Protein AF-A0A3L7SXL4-F1 (afdb_monomer_lite)

Sequence (131 aa):
KQKVVMQIVDEASLEEIKTRQLALINSRLAKDGLEGYIDAVDGKKISFTVYATYWSQANQLKPGQLVQIFSPSEKGKAPQSIVLKVVSQKNRGTYGSGFNEVTLETTKDSDSIILSKFENIQGTRLIISAK

pLDDT: mean 76.95, std 11.97, range [42.84, 93.12]

Radius of gyration: 18.86 Å; chains: 1; bounding box: 50×29×61 Å

Structure (mmCIF, N/CA/C/O backbone):
data_AF-A0A3L7SXL4-F1
#
_entry.id   AF-A0A3L7SXL4-F1
#
loop_
_atom_site.group_PDB
_atom_site.id
_atom_site.type_symbol
_atom_site.label_atom_id
_atom_site.label_alt_id
_atom_site.label_comp_id
_atom_site.label_asym_id
_atom_site.label_entity_id
_atom_site.label_seq_id
_atom_site.pdbx_PDB_ins_code
_atom_site.Cartn_x
_atom_site.Cartn_y
_atom_site.Cartn_z
_atom_site.occupancy
_atom_site.B_iso_or_equiv
_atom_site.auth_seq_id
_atom_site.auth_comp_id
_atom_site.auth_asym_id
_atom_site.auth_atom_id
_atom_site.pdbx_PDB_model_num
ATOM 1 N N . LYS A 1 1 ? 36.285 12.220 -42.518 1.00 48.00 1 LYS A N 1
ATOM 2 C CA . LYS A 1 1 ? 35.485 10.992 -42.270 1.00 48.00 1 LYS A CA 1
ATOM 3 C C . LYS A 1 1 ? 35.095 10.965 -40.794 1.00 48.00 1 LYS A C 1
ATOM 5 O O . LYS A 1 1 ? 35.985 10.814 -39.969 1.00 48.00 1 LYS A O 1
ATOM 10 N N . GLN A 1 2 ? 33.821 11.179 -40.454 1.00 48.84 2 GLN A N 1
ATOM 11 C CA . GLN A 1 2 ? 33.330 11.051 -39.074 1.00 48.84 2 GLN A CA 1
ATOM 12 C C . GLN A 1 2 ? 33.142 9.567 -38.735 1.00 48.84 2 GLN A C 1
ATOM 14 O O . GLN A 1 2 ? 32.486 8.844 -39.481 1.00 48.84 2 GLN A O 1
ATOM 19 N N . LYS A 1 3 ? 33.743 9.108 -37.631 1.00 50.44 3 LYS A N 1
ATOM 20 C CA . LYS A 1 3 ? 33.449 7.796 -37.042 1.00 50.44 3 LYS A CA 1
ATOM 21 C C . LYS A 1 3 ? 32.139 7.920 -36.270 1.00 50.44 3 LYS A C 1
ATOM 23 O O . LYS A 1 3 ? 32.106 8.564 -35.228 1.00 50.44 3 LYS A O 1
ATOM 28 N N . VAL A 1 4 ? 31.078 7.311 -36.787 1.00 49.91 4 VAL A N 1
ATOM 29 C CA . VAL A 1 4 ? 29.837 7.109 -36.037 1.00 49.91 4 VAL A CA 1
ATOM 30 C C . VAL A 1 4 ? 30.057 5.895 -35.140 1.00 49.91 4 VAL A C 1
ATOM 32 O O . VAL A 1 4 ? 30.258 4.788 -35.633 1.00 49.91 4 VAL A O 1
ATOM 35 N N . VAL A 1 5 ? 30.087 6.111 -33.827 1.00 57.81 5 VAL A N 1
ATOM 36 C CA . VAL A 1 5 ? 30.105 5.029 -32.838 1.00 57.81 5 VAL A CA 1
ATOM 37 C C . VAL A 1 5 ? 28.651 4.669 -32.561 1.00 57.81 5 VAL A C 1
ATOM 39 O O . VAL A 1 5 ? 27.924 5.450 -31.956 1.00 57.81 5 VAL A O 1
ATOM 42 N N . MET A 1 6 ? 28.209 3.516 -33.059 1.00 54.91 6 MET A N 1
ATOM 43 C CA . MET A 1 6 ? 26.879 2.987 -32.770 1.00 54.91 6 MET A CA 1
ATOM 44 C C . MET A 1 6 ? 26.970 2.185 -31.473 1.00 54.91 6 MET A C 1
ATOM 46 O O . MET A 1 6 ? 27.650 1.162 -31.421 1.00 54.91 6 MET A O 1
ATOM 50 N N . GLN A 1 7 ? 26.339 2.677 -30.409 1.00 55.69 7 GLN A N 1
ATOM 51 C CA . GLN A 1 7 ? 26.299 1.984 -29.127 1.00 55.69 7 GLN A CA 1
ATOM 52 C C . GLN A 1 7 ? 25.224 0.892 -29.212 1.00 55.69 7 GLN A C 1
ATOM 54 O O .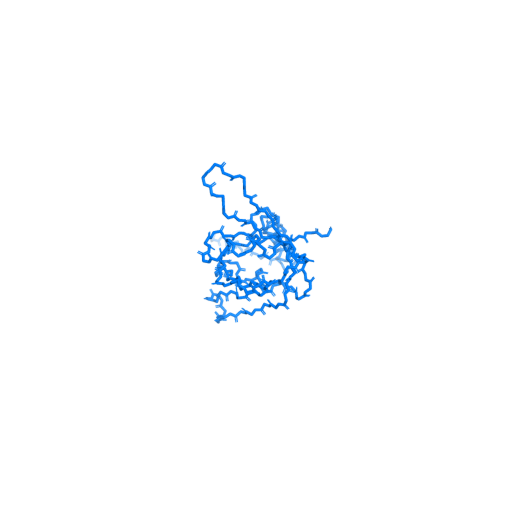 GLN A 1 7 ? 24.053 1.128 -28.931 1.00 55.69 7 GLN A O 1
ATOM 59 N N . ILE A 1 8 ? 25.615 -0.289 -29.692 1.00 56.88 8 ILE A N 1
ATOM 60 C CA . ILE A 1 8 ? 24.754 -1.473 -29.708 1.00 56.88 8 ILE A CA 1
ATOM 61 C C . ILE A 1 8 ? 24.750 -2.016 -28.280 1.00 56.88 8 ILE A C 1
ATOM 63 O O . ILE A 1 8 ? 25.715 -2.639 -27.847 1.00 56.88 8 ILE A O 1
ATOM 67 N N . VAL A 1 9 ? 23.698 -1.717 -27.523 1.00 58.28 9 VAL A N 1
ATOM 68 C CA . VAL A 1 9 ? 23.425 -2.424 -26.270 1.00 58.28 9 VAL A CA 1
ATOM 69 C C . VAL A 1 9 ? 22.845 -3.770 -26.689 1.00 58.28 9 VAL A C 1
ATOM 71 O O . VAL A 1 9 ? 21.743 -3.808 -27.234 1.00 58.28 9 VAL A O 1
ATOM 74 N N . ASP A 1 10 ? 23.608 -4.853 -26.540 1.00 69.81 10 ASP A N 1
ATOM 75 C CA . ASP A 1 10 ? 23.074 -6.191 -26.787 1.00 69.81 10 ASP A CA 1
ATOM 76 C C . ASP A 1 10 ? 21.915 -6.495 -25.814 1.00 69.81 10 ASP A C 1
ATOM 78 O O . ASP A 1 10 ? 21.791 -5.894 -24.741 1.00 69.81 10 ASP A O 1
ATOM 82 N N . GLU A 1 11 ? 21.010 -7.393 -26.205 1.00 69.00 11 GLU A N 1
ATOM 83 C CA . GLU A 1 11 ? 19.819 -7.714 -25.404 1.00 69.00 11 GLU A CA 1
ATOM 84 C C . GLU A 1 11 ? 20.182 -8.217 -23.996 1.00 69.00 11 GLU A C 1
ATOM 86 O O . GLU A 1 11 ? 19.473 -7.925 -23.032 1.00 69.00 11 GLU A O 1
ATOM 91 N N . ALA A 1 12 ? 21.322 -8.901 -23.855 1.00 69.69 12 ALA A N 1
ATOM 92 C CA . ALA A 1 12 ? 21.823 -9.385 -22.572 1.00 69.69 12 ALA A CA 1
ATOM 93 C C . ALA A 1 12 ? 22.184 -8.229 -21.620 1.00 69.69 12 ALA A C 1
ATOM 95 O O . ALA A 1 12 ? 21.800 -8.239 -20.449 1.00 69.69 12 ALA A O 1
ATOM 96 N N . SER A 1 13 ? 22.845 -7.192 -22.135 1.00 72.44 13 SER A N 1
ATOM 97 C CA . SER A 1 13 ? 23.192 -5.975 -21.401 1.00 72.44 13 SER A CA 1
ATOM 98 C C . SER A 1 13 ? 21.941 -5.196 -21.003 1.00 72.44 13 SER A C 1
ATOM 100 O O . SER A 1 13 ? 21.882 -4.626 -19.912 1.00 72.44 13 SER A O 1
ATOM 102 N N . LEU A 1 14 ? 20.910 -5.185 -21.854 1.00 77.00 14 LEU A N 1
ATOM 103 C CA . LEU A 1 14 ? 19.636 -4.546 -21.532 1.00 77.00 14 LEU A CA 1
ATOM 104 C C . LEU A 1 14 ? 18.933 -5.247 -20.359 1.00 77.00 14 LEU A C 1
ATOM 106 O O . LEU A 1 14 ? 18.462 -4.570 -19.442 1.00 77.00 14 LEU A O 1
ATOM 110 N N . GLU A 1 15 ? 18.874 -6.578 -20.359 1.00 77.69 15 GLU A N 1
ATOM 111 C CA . GLU A 1 15 ? 18.284 -7.350 -19.258 1.00 77.69 15 GLU A CA 1
ATOM 112 C C . GLU A 1 15 ? 19.072 -7.195 -17.951 1.00 77.69 15 GLU A C 1
ATOM 114 O O . GLU A 1 15 ? 18.483 -7.027 -16.875 1.00 77.69 15 GLU A O 1
ATOM 119 N N . GLU A 1 16 ? 20.403 -7.146 -18.025 1.00 78.31 16 GLU A N 1
ATOM 120 C CA . GLU A 1 16 ? 21.241 -6.888 -16.855 1.00 78.31 16 GLU A CA 1
ATOM 121 C C . GLU A 1 16 ? 20.992 -5.484 -16.272 1.00 78.31 16 GLU A C 1
ATOM 123 O O . GLU A 1 16 ? 20.815 -5.326 -15.058 1.00 78.31 16 GLU A O 1
ATOM 128 N N . ILE A 1 17 ? 20.910 -4.458 -17.126 1.00 79.62 17 ILE A N 1
ATOM 129 C CA . ILE A 1 17 ? 20.615 -3.080 -16.709 1.00 79.62 17 ILE A CA 1
ATOM 130 C C . ILE A 1 17 ? 19.222 -2.994 -16.077 1.00 79.62 17 ILE A C 1
ATOM 132 O O . ILE A 1 17 ? 19.081 -2.399 -15.004 1.00 79.62 17 ILE A O 1
ATOM 136 N N . LYS A 1 18 ? 18.203 -3.611 -16.692 1.00 79.44 18 LYS A N 1
ATOM 137 C CA . LYS A 1 18 ? 16.843 -3.674 -16.129 1.00 79.44 18 LYS A CA 1
ATOM 138 C C . LYS A 1 18 ? 16.850 -4.318 -14.749 1.00 79.44 18 LYS A C 1
ATOM 140 O O . LYS A 1 18 ? 16.268 -3.763 -13.821 1.00 79.44 18 LYS A O 1
ATOM 145 N N . THR A 1 19 ? 17.545 -5.442 -14.595 1.00 81.81 19 THR A N 1
ATOM 146 C CA . THR A 1 19 ? 17.623 -6.179 -13.327 1.00 81.81 19 THR A CA 1
ATOM 147 C C . THR A 1 19 ? 18.273 -5.337 -12.230 1.00 81.81 19 THR A C 1
ATOM 149 O O . THR A 1 19 ? 17.727 -5.218 -11.132 1.00 81.81 19 THR A O 1
ATOM 152 N N . ARG A 1 20 ? 19.403 -4.679 -12.526 1.00 78.62 20 ARG A N 1
ATOM 153 C CA . ARG A 1 20 ? 20.090 -3.794 -11.569 1.00 78.62 20 ARG A CA 1
ATOM 154 C C . ARG A 1 20 ? 19.230 -2.591 -11.176 1.00 78.62 20 ARG A C 1
ATOM 156 O O . ARG A 1 20 ? 19.164 -2.246 -9.997 1.00 78.62 20 ARG A O 1
ATOM 163 N N . GLN A 1 21 ? 18.548 -1.971 -12.139 1.00 81.94 21 GLN A N 1
ATOM 164 C CA . GLN A 1 21 ? 17.640 -0.852 -11.872 1.00 81.94 21 GLN A CA 1
ATOM 165 C C . GLN A 1 21 ? 16.435 -1.290 -11.034 1.00 81.94 21 GLN A C 1
ATOM 167 O O . GLN A 1 21 ? 16.107 -0.633 -10.048 1.00 81.94 21 GLN A O 1
ATOM 172 N N . LEU A 1 22 ? 15.825 -2.435 -11.351 1.00 79.12 22 LEU A N 1
ATOM 173 C CA . LEU A 1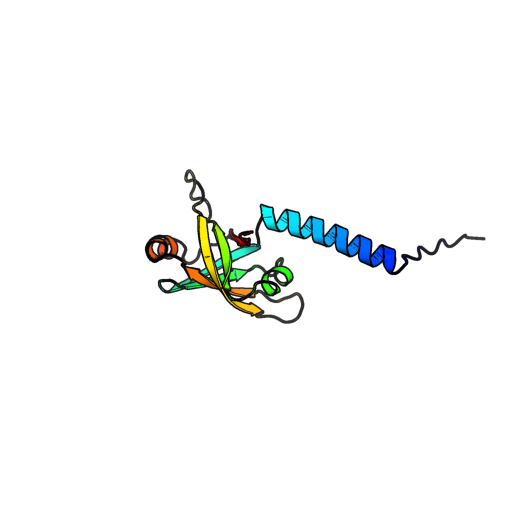 22 ? 14.736 -3.010 -10.558 1.00 79.12 22 LEU A CA 1
ATOM 174 C C . LEU A 1 22 ? 15.173 -3.299 -9.119 1.00 79.12 22 LEU A C 1
ATOM 176 O O . LEU A 1 22 ? 14.444 -2.967 -8.189 1.00 79.12 22 LEU A O 1
ATOM 180 N N . ALA A 1 23 ? 16.372 -3.847 -8.914 1.00 77.38 23 ALA A N 1
ATOM 181 C CA . ALA A 1 23 ? 16.907 -4.093 -7.577 1.00 77.38 23 ALA A CA 1
ATOM 182 C C . ALA A 1 23 ? 17.088 -2.792 -6.770 1.00 77.38 23 ALA A C 1
ATOM 184 O O . ALA A 1 23 ? 16.715 -2.734 -5.597 1.00 77.38 23 ALA A O 1
ATOM 185 N N . LEU A 1 24 ? 17.599 -1.728 -7.400 1.00 77.94 24 LEU A N 1
ATOM 186 C CA . LEU A 1 24 ? 17.731 -0.408 -6.770 1.00 77.94 24 LEU A CA 1
ATOM 187 C C . LEU A 1 24 ? 16.371 0.195 -6.403 1.00 77.94 24 LEU A C 1
ATOM 189 O O . LEU A 1 24 ? 16.208 0.723 -5.302 1.00 77.94 24 LEU A O 1
ATOM 193 N N . ILE A 1 25 ? 15.395 0.098 -7.305 1.00 74.44 25 ILE A N 1
ATOM 194 C CA . ILE A 1 25 ? 14.026 0.569 -7.077 1.00 74.44 25 ILE A CA 1
ATOM 195 C C . ILE A 1 25 ? 13.393 -0.204 -5.917 1.00 74.44 25 ILE A C 1
ATOM 197 O O . ILE A 1 25 ? 12.887 0.412 -4.985 1.00 74.44 25 ILE A O 1
ATOM 201 N N . ASN A 1 26 ? 13.495 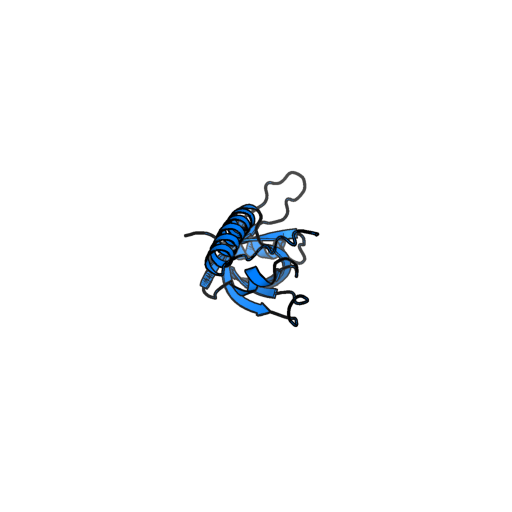-1.534 -5.910 1.00 71.75 26 ASN A N 1
ATOM 202 C CA . ASN A 1 26 ? 12.955 -2.379 -4.844 1.00 71.75 26 ASN A CA 1
ATOM 203 C C . ASN A 1 26 ? 13.598 -2.083 -3.483 1.00 71.75 26 ASN A C 1
ATOM 205 O O . ASN A 1 26 ? 12.898 -2.035 -2.476 1.00 71.75 26 ASN A O 1
ATOM 209 N N . SER A 1 27 ? 14.908 -1.827 -3.451 1.00 73.25 27 SER A N 1
ATOM 210 C CA . SER A 1 27 ? 15.619 -1.445 -2.225 1.00 73.25 27 SER A CA 1
ATOM 211 C C . SER A 1 27 ? 15.121 -0.108 -1.662 1.00 73.25 27 SER A C 1
ATOM 213 O O . SER A 1 27 ? 14.869 0.010 -0.462 1.00 73.25 27 SER A O 1
ATOM 215 N N . ARG A 1 28 ? 14.889 0.890 -2.527 1.00 72.75 28 ARG A N 1
ATOM 216 C CA . ARG A 1 28 ? 14.290 2.172 -2.117 1.00 72.75 28 ARG A CA 1
ATOM 217 C C . ARG A 1 28 ? 12.861 1.996 -1.622 1.00 72.75 28 ARG A C 1
ATOM 219 O O . ARG A 1 28 ? 12.522 2.512 -0.569 1.00 72.75 28 ARG A O 1
ATOM 226 N N . LEU A 1 29 ? 12.047 1.212 -2.320 1.00 71.50 29 LEU A N 1
ATOM 227 C CA . LEU A 1 29 ? 10.659 0.948 -1.934 1.00 71.50 29 LEU A CA 1
ATOM 228 C C . LEU A 1 29 ? 10.538 0.207 -0.602 1.00 71.50 29 LEU A C 1
ATOM 230 O O . LEU A 1 29 ? 9.627 0.493 0.168 1.00 71.50 29 LEU A O 1
ATOM 234 N N . ALA A 1 30 ? 11.461 -0.709 -0.304 1.00 69.88 30 ALA A N 1
ATOM 235 C CA . ALA A 1 30 ? 11.510 -1.381 0.991 1.00 69.88 30 ALA A CA 1
ATOM 236 C C . ALA A 1 30 ? 11.782 -0.402 2.148 1.00 69.88 30 ALA A C 1
ATOM 238 O O . ALA A 1 30 ? 11.332 -0.636 3.267 1.00 69.88 30 ALA A O 1
ATOM 239 N N . LYS A 1 31 ? 12.502 0.695 1.880 1.00 71.06 31 LYS A N 1
ATOM 240 C CA . LYS A 1 31 ? 12.837 1.723 2.870 1.00 71.06 31 LYS A CA 1
ATOM 241 C C . LYS A 1 31 ? 11.778 2.825 2.965 1.00 71.06 31 LYS A C 1
ATOM 243 O O . LYS A 1 31 ? 11.399 3.215 4.065 1.00 71.06 31 LYS A O 1
ATOM 248 N N . ASP A 1 32 ? 11.339 3.334 1.821 1.00 73.31 32 ASP A N 1
ATOM 249 C CA . ASP A 1 32 ? 10.533 4.551 1.724 1.00 73.31 32 ASP A CA 1
ATOM 250 C C . ASP A 1 32 ? 9.025 4.247 1.640 1.00 73.31 32 ASP A C 1
ATOM 252 O O . ASP A 1 32 ? 8.209 5.060 2.074 1.00 73.31 32 ASP A O 1
ATOM 256 N N . GLY A 1 33 ? 8.647 3.053 1.172 1.00 82.50 33 GLY A N 1
ATOM 257 C CA . GLY A 1 33 ? 7.256 2.639 0.993 1.00 82.50 33 GLY A CA 1
ATOM 258 C C . GLY A 1 33 ? 6.561 3.274 -0.211 1.00 82.50 33 GLY A C 1
ATOM 259 O O . GLY A 1 33 ? 7.104 4.128 -0.908 1.00 82.50 33 GLY A O 1
ATOM 260 N N . LEU A 1 34 ? 5.331 2.829 -0.468 1.00 86.94 34 LEU A N 1
ATOM 261 C CA . LEU A 1 34 ? 4.418 3.446 -1.426 1.00 86.94 34 LEU A CA 1
ATOM 262 C C . LEU A 1 34 ? 3.664 4.564 -0.711 1.00 86.94 34 LEU A C 1
ATOM 264 O O . LEU A 1 34 ? 2.928 4.300 0.242 1.00 86.94 34 LEU A O 1
ATOM 268 N N . GLU A 1 35 ? 3.849 5.806 -1.145 1.00 87.06 35 GLU A N 1
ATOM 269 C CA . GLU A 1 35 ? 3.124 6.934 -0.560 1.00 87.06 35 GLU A CA 1
ATOM 270 C C . GLU A 1 35 ? 1.712 7.049 -1.136 1.00 87.06 35 GLU A C 1
ATOM 272 O O . GLU A 1 35 ? 1.454 6.781 -2.316 1.00 87.06 35 GLU A O 1
ATOM 277 N N . GLY A 1 36 ? 0.795 7.471 -0.275 1.00 87.38 36 GLY A N 1
ATOM 278 C CA . GLY A 1 36 ? -0.603 7.650 -0.608 1.00 87.38 36 GLY A CA 1
ATOM 279 C C . GLY A 1 36 ? -1.381 8.273 0.541 1.00 87.38 36 GLY A C 1
ATOM 280 O O . GLY A 1 36 ? -0.823 8.939 1.423 1.00 87.38 36 GLY A O 1
ATOM 281 N N . TYR A 1 37 ? -2.685 8.051 0.526 1.00 86.12 37 TYR A N 1
ATOM 282 C CA . TYR A 1 37 ? -3.597 8.557 1.539 1.00 86.12 37 TYR A CA 1
ATOM 283 C C . TYR A 1 37 ? -4.714 7.554 1.824 1.00 86.12 37 TYR A C 1
ATOM 285 O O . TYR A 1 37 ? -5.011 6.672 1.019 1.00 86.12 37 TYR A O 1
ATOM 293 N N . ILE A 1 38 ? -5.293 7.668 3.016 1.00 86.69 38 ILE A N 1
ATOM 294 C CA . ILE A 1 38 ? -6.410 6.831 3.452 1.00 86.69 38 ILE A CA 1
ATOM 295 C C . ILE A 1 38 ? -7.709 7.558 3.107 1.00 86.69 38 ILE A C 1
ATOM 297 O O . ILE A 1 38 ? -7.991 8.610 3.680 1.00 86.69 38 ILE A O 1
ATOM 301 N N . ASP A 1 39 ? -8.481 6.996 2.176 1.00 83.62 39 ASP A N 1
ATOM 302 C CA . ASP A 1 39 ? -9.767 7.546 1.733 1.00 83.62 39 ASP A CA 1
ATOM 303 C C . ASP A 1 39 ? -10.864 7.329 2.775 1.00 83.62 39 ASP A C 1
ATOM 305 O O . ASP A 1 39 ? -11.644 8.228 3.066 1.00 83.62 39 ASP A O 1
ATOM 309 N N . ALA A 1 40 ? -10.946 6.112 3.313 1.00 84.50 40 ALA A N 1
ATOM 310 C CA . ALA A 1 40 ? -12.019 5.712 4.213 1.00 84.50 40 ALA A CA 1
ATOM 311 C C . ALA A 1 40 ? -11.578 4.566 5.120 1.00 84.50 40 ALA A C 1
ATOM 313 O O . ALA A 1 40 ? -10.805 3.692 4.709 1.00 84.50 40 ALA A O 1
ATOM 314 N N . VAL A 1 41 ? -12.129 4.546 6.332 1.00 85.38 41 VAL A N 1
ATOM 315 C CA . VAL A 1 41 ? -11.959 3.466 7.307 1.00 85.38 41 VAL A CA 1
ATOM 316 C C . VAL A 1 41 ? -13.339 2.915 7.658 1.00 85.38 41 VAL A C 1
ATOM 318 O O . VAL A 1 41 ? -14.166 3.617 8.226 1.00 85.38 41 VAL A O 1
ATOM 321 N N . ASP A 1 42 ? -13.580 1.649 7.329 1.00 85.25 42 ASP A N 1
ATOM 322 C CA . ASP A 1 42 ? -14.820 0.926 7.622 1.00 85.25 42 ASP A CA 1
ATOM 323 C C . ASP A 1 42 ? -14.525 -0.235 8.579 1.00 85.25 42 ASP A C 1
ATOM 325 O O . ASP A 1 42 ? -14.241 -1.370 8.178 1.00 85.25 42 ASP A O 1
ATOM 329 N N . GLY A 1 43 ? -14.504 0.078 9.876 1.00 85.06 43 GLY A N 1
ATOM 330 C CA . GLY A 1 43 ? -14.217 -0.876 10.946 1.00 85.06 43 GLY A CA 1
ATOM 331 C C . GLY A 1 43 ? -12.839 -1.528 10.804 1.00 85.06 43 GLY A C 1
ATOM 332 O O . GLY A 1 43 ? -11.827 -0.967 11.217 1.00 85.06 43 GLY A O 1
ATOM 333 N N . LYS A 1 44 ? -12.805 -2.745 10.246 1.00 87.25 44 LYS A N 1
ATOM 334 C CA . LYS A 1 44 ? -11.564 -3.501 10.001 1.00 87.25 44 LYS A CA 1
ATOM 335 C C . LYS A 1 44 ? -10.957 -3.227 8.629 1.00 87.25 44 LYS A C 1
ATOM 337 O O . LYS A 1 44 ? -9.839 -3.669 8.386 1.00 87.25 44 LYS A O 1
ATOM 342 N N . LYS A 1 45 ? -11.671 -2.551 7.728 1.00 89.25 45 LYS A N 1
ATOM 343 C CA . LYS A 1 45 ? -11.232 -2.311 6.353 1.00 89.25 45 LYS A CA 1
ATOM 344 C C . LYS A 1 45 ? -10.803 -0.871 6.144 1.00 89.25 45 LYS A C 1
ATOM 346 O O . LYS A 1 45 ? -11.363 0.048 6.728 1.00 89.25 45 LYS A O 1
ATOM 351 N N . ILE A 1 46 ? -9.828 -0.684 5.268 1.00 88.88 46 ILE A N 1
ATOM 352 C CA . ILE A 1 46 ? -9.342 0.627 4.849 1.00 88.88 46 ILE A CA 1
ATOM 353 C C . ILE A 1 46 ? -9.321 0.673 3.335 1.00 88.88 46 ILE A C 1
ATOM 355 O O . ILE A 1 46 ? -8.856 -0.271 2.693 1.00 88.88 46 ILE A O 1
ATOM 359 N N . SER A 1 47 ? -9.770 1.790 2.781 1.00 89.31 47 SER A N 1
ATOM 360 C CA . SER A 1 47 ? -9.501 2.152 1.394 1.00 89.31 47 SER A CA 1
ATOM 361 C C . SER A 1 47 ? -8.281 3.064 1.358 1.00 89.31 47 SER A C 1
ATOM 363 O O . SER A 1 47 ? -8.290 4.142 1.949 1.00 89.31 47 SER A O 1
ATOM 365 N N . PHE A 1 48 ? -7.211 2.590 0.728 1.00 89.38 48 PHE A N 1
ATOM 366 C CA . PHE A 1 48 ? -5.955 3.310 0.583 1.00 89.38 48 PHE A CA 1
ATOM 367 C C . PHE A 1 48 ? -5.714 3.639 -0.885 1.00 89.38 48 PHE A C 1
ATOM 369 O O . PHE A 1 48 ? -5.594 2.727 -1.705 1.00 89.38 48 PHE A O 1
ATOM 376 N N . THR A 1 49 ? -5.575 4.918 -1.210 1.00 89.25 49 THR A N 1
ATOM 377 C CA . THR A 1 49 ? -5.194 5.349 -2.552 1.00 89.25 49 THR A CA 1
ATOM 378 C C . THR A 1 49 ? -3.699 5.614 -2.614 1.00 89.25 49 THR A C 1
ATOM 380 O O . THR A 1 49 ? -3.165 6.506 -1.956 1.00 89.25 49 THR A O 1
ATOM 383 N N . VAL A 1 50 ? -3.015 4.833 -3.448 1.00 89.00 50 VAL A N 1
ATOM 384 C CA . VAL A 1 50 ? -1.594 5.002 -3.754 1.00 89.00 50 VAL A CA 1
ATOM 385 C C . VAL A 1 50 ? -1.429 6.102 -4.801 1.00 89.00 50 VAL A C 1
ATOM 387 O O . VAL A 1 50 ? -2.126 6.100 -5.821 1.00 89.00 50 VAL A O 1
ATOM 390 N N . TYR A 1 51 ? -0.470 7.009 -4.599 1.00 85.94 51 TYR A N 1
ATOM 391 C CA . TYR A 1 51 ? -0.175 8.049 -5.584 1.00 85.94 51 TYR A CA 1
ATOM 392 C C . TYR A 1 51 ? 0.260 7.469 -6.932 1.00 85.94 51 TYR A C 1
ATOM 394 O O . TYR A 1 51 ? 0.948 6.448 -7.003 1.00 85.94 51 TYR A O 1
ATOM 402 N N . ALA A 1 52 ? -0.082 8.179 -8.010 1.00 83.44 52 ALA A N 1
ATOM 403 C CA . ALA A 1 52 ? 0.200 7.756 -9.381 1.00 83.44 52 ALA A CA 1
ATOM 404 C C . ALA A 1 52 ? 1.690 7.461 -9.625 1.00 83.44 52 ALA A C 1
ATOM 406 O O . ALA A 1 52 ? 2.009 6.566 -10.395 1.00 83.44 52 ALA A O 1
ATOM 407 N N . THR A 1 53 ? 2.615 8.124 -8.922 1.00 82.31 53 THR A N 1
ATOM 408 C CA . THR A 1 53 ? 4.064 7.850 -8.993 1.00 82.31 53 THR A CA 1
ATOM 409 C C . THR A 1 53 ? 4.420 6.384 -8.704 1.00 82.31 53 THR A C 1
ATOM 411 O O . THR A 1 53 ? 5.405 5.875 -9.234 1.00 82.31 53 THR A O 1
ATOM 414 N N . TYR A 1 54 ? 3.602 5.691 -7.908 1.00 82.38 54 TYR A N 1
ATOM 415 C CA . TYR A 1 54 ? 3.832 4.324 -7.437 1.00 82.38 54 TYR A CA 1
ATOM 416 C C . TYR A 1 54 ? 2.847 3.300 -8.035 1.00 82.38 54 TYR A C 1
ATOM 418 O O . TYR A 1 54 ? 2.716 2.181 -7.531 1.00 82.38 54 TYR A O 1
ATOM 426 N N . TRP A 1 55 ? 2.138 3.662 -9.112 1.00 81.56 55 TRP A N 1
ATOM 427 C CA . TRP A 1 55 ? 1.080 2.842 -9.720 1.00 81.56 55 TRP A CA 1
ATOM 428 C C . TRP A 1 55 ? 1.548 1.427 -10.104 1.00 81.56 55 TRP A C 1
ATOM 430 O O . TRP A 1 55 ? 0.855 0.439 -9.867 1.00 81.56 55 TRP A O 1
ATOM 440 N N . SER A 1 56 ? 2.746 1.308 -10.683 1.00 80.50 56 SER A N 1
ATOM 441 C CA . SER A 1 56 ? 3.292 0.032 -11.159 1.00 80.50 56 SER A CA 1
ATOM 442 C C . SER A 1 56 ? 3.568 -0.924 -9.998 1.00 80.50 56 SER A C 1
ATOM 444 O O . SER A 1 56 ? 3.243 -2.107 -10.064 1.00 80.50 56 SER A O 1
ATOM 446 N N . GLN A 1 57 ? 4.101 -0.397 -8.899 1.00 84.19 57 GLN A N 1
ATOM 447 C CA . GLN A 1 57 ? 4.394 -1.140 -7.679 1.00 84.19 57 GLN A CA 1
ATOM 448 C C . GLN A 1 57 ? 3.107 -1.568 -6.974 1.00 84.19 57 GLN A C 1
ATOM 450 O O . GLN A 1 57 ? 2.981 -2.716 -6.555 1.00 84.19 57 GLN A O 1
ATOM 455 N N . ALA A 1 58 ? 2.123 -0.672 -6.895 1.00 85.94 58 ALA A N 1
ATOM 456 C CA . ALA A 1 58 ? 0.825 -0.987 -6.318 1.00 85.94 58 ALA A CA 1
ATOM 457 C C . ALA A 1 58 ? 0.091 -2.090 -7.102 1.00 85.94 58 ALA A C 1
ATOM 459 O O . ALA A 1 58 ? -0.616 -2.896 -6.502 1.00 85.94 58 ALA A O 1
ATOM 460 N N . ASN A 1 59 ? 0.299 -2.187 -8.421 1.00 84.81 59 ASN A N 1
ATOM 461 C CA . ASN A 1 59 ? -0.255 -3.272 -9.243 1.00 84.81 59 ASN A CA 1
ATOM 462 C C . ASN A 1 59 ? 0.357 -4.646 -8.944 1.00 84.81 59 ASN A C 1
ATOM 464 O O . ASN A 1 59 ? -0.235 -5.666 -9.293 1.00 84.81 59 ASN A O 1
ATOM 468 N N . GLN A 1 60 ? 1.527 -4.693 -8.304 1.00 85.19 60 GLN A N 1
ATOM 469 C CA . GLN A 1 60 ? 2.181 -5.945 -7.920 1.00 85.19 60 GLN A CA 1
ATOM 470 C C . GLN A 1 60 ? 1.676 -6.486 -6.576 1.00 85.19 60 GLN A C 1
ATOM 472 O O . GLN A 1 60 ? 2.000 -7.623 -6.226 1.00 85.19 60 GLN A O 1
ATOM 477 N N . LEU A 1 61 ? 0.881 -5.706 -5.831 1.00 87.00 61 LEU A N 1
ATOM 478 C CA . LEU A 1 61 ? 0.281 -6.144 -4.574 1.00 87.00 61 LEU A CA 1
ATOM 479 C C . LEU A 1 61 ? -0.713 -7.277 -4.826 1.00 87.00 61 LEU A C 1
ATOM 481 O O . LEU A 1 61 ? -1.603 -7.181 -5.674 1.00 87.00 61 LEU A O 1
ATOM 485 N N . LYS A 1 62 ? -0.572 -8.356 -4.056 1.00 87.88 62 LYS A N 1
ATOM 486 C CA . LYS A 1 62 ? -1.430 -9.536 -4.172 1.00 87.88 62 LYS A CA 1
ATOM 487 C C . LYS A 1 62 ? -2.421 -9.606 -3.011 1.00 87.88 62 LYS A C 1
ATOM 489 O O . LYS A 1 62 ? -2.031 -9.342 -1.873 1.00 87.88 62 LYS A O 1
ATOM 494 N N . PRO A 1 63 ? -3.674 -10.034 -3.252 1.00 91.06 63 PRO A N 1
ATOM 495 C CA . PRO A 1 63 ? -4.579 -10.413 -2.175 1.00 91.06 63 PRO A CA 1
ATOM 496 C C . PRO A 1 63 ? -3.914 -11.410 -1.218 1.00 91.06 63 PRO A C 1
ATOM 498 O O . PRO A 1 63 ? -3.260 -12.363 -1.641 1.00 91.06 63 PRO A O 1
ATOM 501 N N . GLY A 1 64 ? -4.063 -11.179 0.081 1.00 88.94 64 GLY A N 1
ATOM 502 C CA . GLY A 1 64 ? -3.449 -11.973 1.140 1.00 88.94 64 GLY A CA 1
ATOM 503 C C . GLY A 1 64 ? -2.066 -11.515 1.595 1.00 88.94 64 GLY A C 1
ATOM 504 O O . GLY A 1 64 ? -1.599 -11.982 2.633 1.00 88.94 64 GLY A O 1
ATOM 505 N N . GLN A 1 65 ? -1.424 -10.603 0.866 1.00 89.19 65 GLN A N 1
ATOM 506 C CA . GLN A 1 65 ? -0.114 -10.074 1.224 1.00 89.19 65 GLN A CA 1
ATOM 507 C C . GLN A 1 65 ? -0.200 -9.187 2.469 1.00 89.19 65 GLN A C 1
ATOM 509 O O . GLN A 1 65 ? -1.142 -8.409 2.616 1.00 89.19 65 GLN A O 1
ATOM 514 N N . LEU A 1 66 ? 0.783 -9.303 3.363 1.00 89.75 66 LEU A N 1
ATOM 515 C CA . LEU A 1 66 ? 0.889 -8.437 4.533 1.00 89.75 66 LEU A CA 1
ATOM 516 C C . LEU A 1 66 ? 1.646 -7.161 4.172 1.00 89.75 66 LEU A C 1
ATOM 518 O O . LEU A 1 66 ? 2.684 -7.195 3.507 1.00 89.75 66 LEU A O 1
ATOM 522 N N . VAL A 1 67 ? 1.107 -6.038 4.616 1.00 89.06 67 VAL A N 1
ATOM 523 C CA . VAL A 1 67 ? 1.656 -4.704 4.405 1.00 89.06 67 VAL A CA 1
ATOM 524 C C . VAL A 1 67 ? 1.604 -3.941 5.716 1.00 89.06 67 VAL A C 1
ATOM 526 O O . VAL A 1 67 ? 0.717 -4.155 6.537 1.00 89.06 67 VAL A O 1
ATOM 529 N N . GLN A 1 68 ? 2.545 -3.037 5.916 1.00 88.44 68 GLN A N 1
ATOM 530 C CA . GLN A 1 68 ? 2.601 -2.170 7.075 1.00 88.44 68 GLN A CA 1
ATOM 531 C C . GLN A 1 68 ? 2.264 -0.750 6.645 1.00 88.44 68 GLN A C 1
ATOM 533 O O . GLN A 1 68 ? 2.895 -0.209 5.735 1.00 88.44 68 GLN A O 1
ATOM 538 N 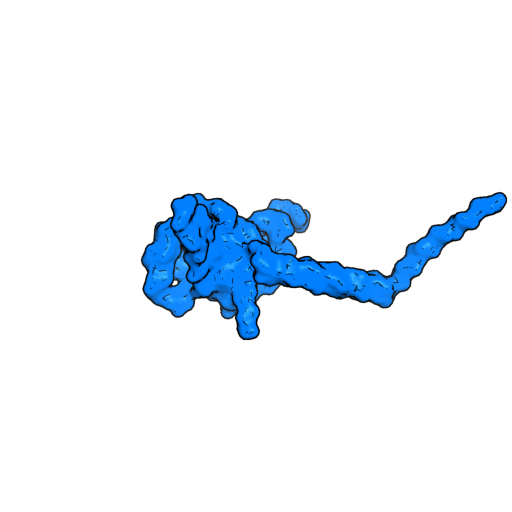N . ILE A 1 69 ? 1.270 -0.153 7.296 1.00 86.12 69 ILE A N 1
ATOM 539 C CA . ILE A 1 69 ? 0.963 1.266 7.134 1.00 86.12 69 ILE A CA 1
ATOM 540 C C . ILE A 1 69 ? 1.604 2.060 8.261 1.00 86.12 69 ILE A C 1
ATOM 542 O O . ILE A 1 69 ? 1.639 1.600 9.404 1.00 86.12 69 ILE A O 1
ATOM 546 N N . PHE A 1 70 ? 2.094 3.252 7.941 1.00 81.88 70 PHE A N 1
ATOM 547 C CA . PHE A 1 70 ? 2.643 4.189 8.916 1.00 81.88 70 PHE A CA 1
ATOM 548 C C . PHE A 1 70 ? 1.740 5.406 9.0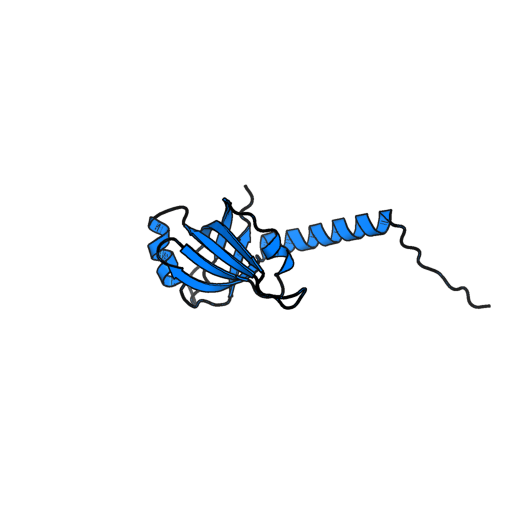31 1.00 81.88 70 PHE A C 1
ATOM 550 O O . PHE A 1 70 ? 1.465 6.063 8.028 1.00 81.88 70 PHE A O 1
ATOM 557 N N . SER A 1 71 ? 1.323 5.730 10.254 1.00 70.31 71 SER A N 1
ATOM 558 C CA . SER A 1 71 ? 0.669 6.999 10.539 1.00 70.31 71 SER A CA 1
ATOM 559 C C . SER A 1 71 ? 1.643 8.131 10.214 1.00 70.31 71 SER A C 1
ATOM 561 O O . SER A 1 71 ? 2.827 8.035 10.566 1.00 70.31 71 SER A O 1
ATOM 563 N N . PRO A 1 72 ? 1.192 9.236 9.607 1.00 65.31 72 PRO A N 1
ATOM 564 C CA . PRO A 1 72 ? 1.988 10.441 9.631 1.00 65.31 72 PRO A CA 1
ATOM 565 C C . PRO A 1 72 ? 2.199 10.839 11.084 1.00 65.31 72 PRO A C 1
ATOM 567 O O . PRO A 1 72 ? 1.320 10.716 11.941 1.00 65.31 72 PRO A O 1
ATOM 570 N N . SER A 1 73 ? 3.430 11.238 11.369 1.00 57.81 73 SER A N 1
ATOM 571 C CA . SER A 1 73 ? 3.833 11.684 12.691 1.00 57.81 73 SER A CA 1
ATOM 572 C C . SER A 1 73 ? 3.048 12.953 13.030 1.00 57.81 73 SER A C 1
ATOM 574 O O . SER A 1 73 ? 3.222 13.994 12.397 1.00 57.81 73 SER A O 1
ATOM 576 N N . GLU A 1 74 ? 2.173 12.879 14.035 1.00 60.72 74 GLU A N 1
ATOM 577 C CA . GLU A 1 74 ? 1.743 14.086 14.739 1.00 60.72 74 GLU A CA 1
ATOM 578 C C . GLU A 1 74 ? 2.993 14.742 15.345 1.00 60.72 74 GLU A C 1
ATOM 580 O O . GLU A 1 74 ? 3.864 14.041 15.871 1.00 60.72 74 GLU A O 1
ATOM 585 N N . LYS A 1 75 ? 3.101 16.079 15.290 1.00 56.59 75 LYS A N 1
ATOM 586 C CA . LYS A 1 75 ? 4.250 16.811 15.854 1.00 56.59 75 LYS A CA 1
ATOM 587 C C . LYS A 1 75 ? 4.549 16.327 17.279 1.00 56.59 75 LYS A C 1
ATOM 589 O O . LYS A 1 75 ? 3.740 16.513 18.183 1.00 56.59 75 LYS A O 1
ATOM 594 N N . GLY A 1 76 ? 5.730 15.737 17.468 1.00 56.66 76 GLY A N 1
ATOM 595 C CA . GLY A 1 76 ? 6.207 15.257 18.769 1.00 56.66 76 GLY A CA 1
ATOM 596 C C . GLY A 1 76 ? 5.793 13.829 19.146 1.00 56.66 76 GLY A C 1
ATOM 597 O O . GLY A 1 76 ? 6.144 13.386 20.237 1.00 56.66 76 GLY A O 1
ATOM 598 N N . LYS A 1 77 ? 5.097 13.086 18.274 1.00 62.28 77 LYS A N 1
ATOM 599 C CA . LYS A 1 77 ? 4.782 11.665 18.483 1.00 62.28 77 LYS A CA 1
ATOM 600 C C . LYS A 1 77 ? 5.487 10.786 17.458 1.00 62.28 77 LYS A C 1
ATOM 602 O O . LYS A 1 77 ? 5.536 11.103 16.267 1.00 62.28 77 LYS A O 1
ATOM 607 N N . ALA A 1 78 ? 6.014 9.660 17.936 1.00 64.69 78 ALA A N 1
ATOM 608 C CA . ALA A 1 78 ? 6.571 8.631 17.070 1.00 64.69 78 ALA A CA 1
ATOM 609 C C . ALA A 1 78 ? 5.480 8.108 16.114 1.00 64.69 78 ALA A C 1
ATOM 611 O O . ALA A 1 78 ? 4.347 7.898 16.561 1.00 64.69 78 ALA A O 1
ATOM 612 N N . PRO A 1 79 ? 5.793 7.910 14.820 1.00 69.88 79 PRO A N 1
ATOM 613 C CA . PRO A 1 79 ? 4.840 7.361 13.866 1.00 69.88 79 PRO A CA 1
ATOM 614 C C . PRO A 1 79 ? 4.390 5.973 14.324 1.00 69.88 79 PRO A C 1
ATOM 616 O O . PRO A 1 79 ? 5.211 5.118 14.665 1.00 69.88 79 PRO A O 1
ATOM 619 N N . GLN A 1 80 ? 3.078 5.756 14.356 1.00 77.06 80 GLN A N 1
ATOM 620 C CA . GLN A 1 80 ? 2.514 4.449 14.666 1.00 77.06 80 GLN A CA 1
ATOM 621 C C . GLN A 1 80 ? 2.498 3.601 13.406 1.00 77.06 80 GLN A C 1
ATOM 623 O O . GLN A 1 80 ? 2.300 4.115 12.308 1.00 77.06 80 GLN A O 1
ATOM 628 N N . SER A 1 81 ? 2.698 2.297 13.559 1.00 83.31 81 SER A N 1
ATOM 629 C CA . SER A 1 81 ? 2.659 1.376 12.429 1.00 83.31 81 SER A CA 1
ATOM 630 C C . SER A 1 81 ? 1.722 0.214 12.708 1.00 83.31 81 SER A C 1
ATOM 632 O O . SER A 1 81 ? 1.673 -0.281 13.835 1.00 83.31 81 SER A O 1
ATOM 634 N N . ILE A 1 82 ? 0.972 -0.199 11.689 1.00 85.75 82 ILE A N 1
ATOM 635 C CA . ILE A 1 82 ? -0.018 -1.277 11.785 1.00 85.75 82 ILE A CA 1
ATOM 636 C C . ILE A 1 82 ? 0.191 -2.231 10.621 1.00 85.75 82 ILE A C 1
ATOM 638 O O . ILE A 1 82 ? 0.346 -1.795 9.480 1.00 85.75 82 ILE A O 1
ATOM 642 N N . VAL A 1 83 ? 0.171 -3.531 10.913 1.00 88.56 83 VAL A N 1
ATOM 643 C CA . VAL A 1 83 ? 0.245 -4.582 9.896 1.00 88.56 83 VAL A CA 1
ATOM 644 C C . VAL A 1 83 ? -1.162 -4.972 9.458 1.00 88.56 83 VAL A C 1
ATOM 646 O O . VAL A 1 83 ? -1.982 -5.457 10.242 1.00 88.56 83 VAL A O 1
ATOM 649 N N . LEU A 1 84 ? -1.415 -4.784 8.174 1.00 90.06 84 LEU A N 1
ATOM 650 C CA . LEU A 1 84 ? -2.670 -5.047 7.499 1.00 90.06 84 LEU A CA 1
ATOM 651 C C . LEU A 1 84 ? -2.473 -6.093 6.408 1.00 90.06 84 LEU A C 1
ATOM 653 O O . LEU A 1 84 ? -1.365 -6.358 5.944 1.00 90.06 84 LEU A O 1
ATOM 657 N N . LYS A 1 85 ? -3.577 -6.681 5.978 1.00 92.75 85 LYS A N 1
ATOM 658 C CA . LYS A 1 85 ? -3.634 -7.634 4.881 1.00 92.75 85 LYS A CA 1
ATOM 659 C C . LYS A 1 85 ? -4.261 -6.968 3.666 1.00 92.75 85 LYS A C 1
ATOM 661 O O . LYS A 1 85 ? -5.307 -6.340 3.777 1.00 92.75 85 LYS A O 1
ATOM 666 N N . VAL A 1 86 ? -3.660 -7.143 2.495 1.00 92.44 86 VAL A N 1
ATOM 667 C CA . VAL A 1 86 ? -4.263 -6.727 1.226 1.00 92.44 86 VAL A CA 1
ATOM 668 C C . VAL A 1 86 ? -5.467 -7.620 0.939 1.00 92.44 86 VAL A C 1
ATOM 670 O O . VAL A 1 86 ? -5.334 -8.840 0.848 1.00 92.44 86 VAL A O 1
ATOM 673 N N . VAL A 1 87 ? -6.643 -7.023 0.784 1.00 93.12 87 VAL A N 1
ATOM 674 C CA . VAL A 1 87 ? -7.872 -7.718 0.375 1.00 93.12 87 VAL A CA 1
ATOM 675 C C . VAL A 1 87 ? -7.995 -7.693 -1.141 1.00 93.12 87 VAL A C 1
ATOM 677 O O . VAL A 1 87 ? -8.201 -8.724 -1.776 1.00 93.12 87 VAL A O 1
ATOM 680 N N . SER A 1 88 ? -7.818 -6.513 -1.725 1.00 91.81 88 SER A N 1
ATOM 681 C CA . SER A 1 88 ? -7.909 -6.292 -3.163 1.00 91.81 88 SER A CA 1
ATOM 682 C C . SER A 1 88 ? -7.102 -5.070 -3.566 1.00 91.81 88 SER A C 1
ATOM 684 O O . SER A 1 88 ? -6.866 -4.176 -2.756 1.00 91.81 88 SER A O 1
ATOM 686 N N . GLN A 1 89 ? -6.721 -5.016 -4.836 1.00 89.69 89 GLN A N 1
ATOM 687 C CA . GLN A 1 89 ? -6.197 -3.809 -5.459 1.00 89.69 89 GLN A CA 1
ATOM 688 C C . GLN A 1 89 ? -6.887 -3.602 -6.804 1.00 89.69 89 GLN A C 1
ATOM 690 O O . GLN A 1 89 ? -7.224 -4.575 -7.487 1.00 89.69 89 GLN A O 1
ATOM 695 N N . LYS A 1 90 ? -7.119 -2.342 -7.158 1.00 87.94 90 LYS A N 1
ATOM 696 C CA . LYS A 1 90 ? -7.694 -1.941 -8.433 1.00 87.94 90 LYS A CA 1
ATOM 697 C C . LYS A 1 90 ? -6.980 -0.700 -8.950 1.00 87.94 90 LYS A C 1
ATOM 699 O O . LYS A 1 90 ? -6.972 0.343 -8.303 1.00 87.94 90 LYS A O 1
ATOM 704 N N . ASN A 1 91 ? -6.460 -0.792 -10.167 1.00 82.62 91 ASN A N 1
ATOM 705 C CA . ASN A 1 91 ? -5.990 0.374 -10.902 1.00 82.62 91 ASN A CA 1
ATOM 706 C C . ASN A 1 91 ? -7.190 1.163 -11.448 1.00 82.62 91 ASN A C 1
ATOM 708 O O . ASN A 1 91 ? -8.056 0.597 -12.122 1.00 82.62 91 ASN A O 1
ATOM 712 N N . ARG A 1 92 ? -7.258 2.460 -11.134 1.00 75.19 92 ARG A N 1
ATOM 713 C CA . ARG A 1 92 ? -8.352 3.359 -11.530 1.00 75.19 92 ARG A CA 1
ATOM 714 C C . ARG A 1 92 ? -8.021 4.260 -12.720 1.00 75.19 92 ARG A C 1
ATOM 716 O O . ARG A 1 92 ? -8.817 5.143 -13.021 1.00 75.19 92 ARG A O 1
ATOM 723 N N . GLY A 1 93 ? -6.925 4.033 -13.446 1.00 66.56 93 GLY A N 1
ATOM 724 C CA . GLY A 1 93 ? -6.641 4.795 -14.666 1.00 66.56 93 GLY A CA 1
ATOM 725 C C . GLY A 1 93 ? -6.109 3.986 -15.839 1.00 66.56 93 GLY A C 1
ATOM 726 O O . GLY A 1 93 ? -5.844 2.788 -15.762 1.00 66.56 93 GLY A O 1
ATOM 727 N N . THR A 1 94 ? -5.958 4.685 -16.958 1.00 58.09 94 THR A N 1
ATOM 728 C CA . THR A 1 94 ? -5.295 4.212 -18.172 1.00 58.09 94 THR A CA 1
ATOM 729 C C . THR A 1 94 ? -3.791 4.471 -18.065 1.00 58.09 94 THR A C 1
ATOM 731 O O . THR A 1 94 ? -3.374 5.515 -17.558 1.00 58.09 94 THR A O 1
ATOM 734 N N . TYR A 1 95 ? -2.992 3.486 -18.497 1.00 53.16 95 TYR A N 1
ATOM 735 C CA . TYR A 1 95 ? -1.519 3.457 -18.526 1.00 53.16 95 TYR A CA 1
ATOM 736 C C . TYR A 1 95 ? -0.818 4.787 -18.177 1.00 53.16 95 TYR A C 1
ATOM 738 O O . TYR A 1 95 ? -0.804 5.719 -18.975 1.00 53.16 95 TYR A O 1
ATOM 746 N N . GLY A 1 96 ? -0.205 4.856 -16.989 1.00 51.50 96 GLY A N 1
ATOM 747 C CA . GLY A 1 96 ? 0.662 5.970 -16.575 1.00 51.50 96 GLY A CA 1
ATOM 748 C C . GLY A 1 96 ? -0.031 7.191 -15.957 1.00 51.50 96 GLY A C 1
ATOM 749 O O . GLY A 1 96 ? 0.668 8.079 -15.481 1.00 51.50 96 GLY A O 1
ATOM 750 N N . SER A 1 97 ? -1.369 7.229 -15.912 1.00 57.75 97 SER A N 1
ATOM 751 C CA . SER A 1 97 ? -2.144 8.321 -15.283 1.00 57.75 97 SER A CA 1
ATOM 752 C C . SER A 1 97 ? -3.056 7.873 -14.131 1.00 57.75 97 SER A C 1
ATOM 754 O O . SER A 1 97 ? -3.698 8.699 -13.487 1.00 57.75 97 SER A O 1
ATOM 756 N N . GLY A 1 98 ? -3.121 6.564 -13.868 1.00 65.81 98 GLY A N 1
ATOM 757 C CA . GLY A 1 98 ? -3.979 5.982 -12.838 1.00 65.81 98 GLY A CA 1
ATOM 758 C C . GLY A 1 98 ? -3.386 6.026 -11.436 1.00 65.81 98 GLY A C 1
ATOM 759 O O . GLY A 1 98 ? -2.185 5.842 -11.249 1.00 65.81 98 GLY A O 1
ATOM 760 N N . PHE A 1 99 ? -4.255 6.224 -10.449 1.00 73.81 99 PHE A N 1
ATOM 761 C CA . PHE A 1 99 ? -3.987 5.871 -9.059 1.00 73.81 99 PHE A CA 1
ATOM 762 C C . PHE A 1 99 ? -4.469 4.442 -8.791 1.00 73.81 99 PHE A C 1
ATOM 764 O O . PHE A 1 99 ? -5.352 3.926 -9.487 1.00 73.81 99 PHE A O 1
ATOM 771 N N . ASN A 1 100 ? -3.888 3.798 -7.782 1.00 85.88 100 ASN A N 1
ATOM 772 C CA . ASN A 1 100 ? -4.304 2.465 -7.365 1.00 85.88 100 ASN A CA 1
ATOM 773 C C . ASN A 1 100 ? -5.085 2.552 -6.060 1.00 85.88 100 ASN A C 1
ATOM 775 O O . ASN A 1 100 ? -4.550 3.002 -5.050 1.00 85.88 100 ASN A O 1
ATOM 779 N N . GLU A 1 101 ? -6.318 2.059 -6.084 1.00 88.50 101 GLU A N 1
ATOM 780 C CA . GLU A 1 101 ? -7.100 1.803 -4.879 1.00 88.50 101 GLU A CA 1
ATOM 781 C C . GLU A 1 101 ? -6.698 0.439 -4.323 1.00 88.50 101 GLU A C 1
ATOM 783 O O . GLU A 1 101 ? -6.776 -0.581 -5.013 1.00 88.50 101 GLU A O 1
ATOM 788 N N . VAL A 1 102 ? -6.276 0.409 -3.067 1.00 90.69 102 VAL A N 1
ATOM 789 C CA . VAL A 1 102 ? -5.911 -0.804 -2.344 1.00 90.69 102 VAL A CA 1
ATOM 790 C C . VAL A 1 102 ? -6.824 -0.922 -1.135 1.00 90.69 102 VAL A C 1
ATOM 792 O O . VAL A 1 102 ? -6.845 -0.057 -0.263 1.00 90.69 102 VAL A O 1
ATOM 795 N N . THR A 1 103 ? -7.579 -2.011 -1.068 1.00 92.06 103 THR A N 1
ATOM 796 C CA . THR A 1 103 ? -8.379 -2.339 0.109 1.00 92.06 103 THR A CA 1
ATOM 797 C C . THR A 1 103 ? -7.533 -3.170 1.056 1.00 92.06 103 THR A C 1
ATOM 799 O O . THR A 1 103 ? -7.036 -4.237 0.683 1.00 92.06 103 THR A O 1
ATOM 802 N N . LEU A 1 104 ? -7.382 -2.688 2.283 1.00 91.69 104 LEU A N 1
ATOM 803 C CA . LEU A 1 104 ? -6.628 -3.336 3.348 1.00 91.69 104 LEU A CA 1
ATOM 804 C C . LEU A 1 104 ? -7.567 -3.771 4.468 1.00 91.69 104 LEU A C 1
ATOM 806 O O . LEU A 1 104 ? -8.604 -3.151 4.678 1.00 91.69 104 LEU A O 1
ATOM 810 N N . GLU A 1 105 ? -7.199 -4.815 5.198 1.00 91.75 105 GLU A N 1
ATOM 811 C CA . GLU A 1 105 ? -7.954 -5.325 6.341 1.00 91.75 105 GLU A CA 1
ATOM 812 C C . GLU A 1 105 ? -7.039 -5.561 7.544 1.00 91.75 105 GLU A C 1
ATOM 814 O O . GLU A 1 105 ? -5.898 -6.009 7.387 1.00 91.75 105 GLU A O 1
ATOM 819 N N . THR A 1 106 ? -7.518 -5.256 8.751 1.00 87.38 106 THR A N 1
ATOM 820 C CA . THR A 1 106 ? -6.755 -5.520 9.973 1.00 87.38 106 THR A CA 1
ATOM 821 C C . THR A 1 106 ? -6.559 -7.007 10.192 1.00 87.38 106 THR A C 1
ATOM 823 O O . THR A 1 106 ? -7.439 -7.831 9.962 1.00 87.38 106 THR A O 1
ATOM 826 N N . THR A 1 107 ? -5.380 -7.356 10.697 1.00 83.12 107 THR A N 1
ATOM 827 C CA . THR A 1 107 ? -5.103 -8.721 11.156 1.00 83.12 107 THR A CA 1
ATOM 828 C C . THR A 1 107 ? -5.559 -8.947 12.599 1.00 83.12 107 THR A C 1
ATOM 830 O O . THR A 1 107 ? -5.715 -10.092 13.019 1.00 83.12 107 THR A O 1
ATOM 833 N N . LYS A 1 108 ? -5.785 -7.865 13.357 1.00 83.31 108 LYS A N 1
ATOM 834 C CA . LYS A 1 108 ? -6.209 -7.882 14.759 1.00 83.31 108 LYS A CA 1
ATOM 835 C C . LYS A 1 108 ? -7.380 -6.936 14.983 1.00 83.31 108 LYS A C 1
ATOM 837 O O . LYS A 1 108 ? -7.429 -5.835 14.434 1.00 83.31 108 LYS A O 1
ATOM 842 N N . ASP A 1 109 ? -8.289 -7.341 15.858 1.00 75.94 109 ASP A N 1
ATOM 843 C CA . ASP A 1 109 ? -9.487 -6.561 16.177 1.00 75.94 109 ASP A CA 1
ATOM 844 C C . ASP A 1 109 ? -9.149 -5.304 16.986 1.00 75.94 109 ASP A C 1
ATOM 846 O O . ASP A 1 109 ? -9.769 -4.261 16.788 1.00 75.94 109 ASP A O 1
ATOM 850 N N . SER A 1 110 ? -8.102 -5.364 17.814 1.00 78.25 110 SER A N 1
ATOM 851 C CA . SER A 1 110 ? -7.574 -4.223 18.573 1.00 78.25 110 SER A CA 1
ATOM 852 C C . SER A 1 110 ? -7.132 -3.056 17.689 1.00 78.25 110 SER A C 1
ATOM 854 O O . SER A 1 110 ? -7.213 -1.902 18.105 1.00 78.25 110 SER A O 1
ATOM 856 N N . ASP A 1 111 ? -6.683 -3.346 16.466 1.00 79.81 111 ASP A N 1
ATOM 857 C CA . ASP A 1 111 ? -6.078 -2.348 15.583 1.00 79.81 111 ASP A CA 1
ATOM 858 C C . ASP A 1 111 ? -7.145 -1.469 14.912 1.00 79.81 111 ASP A C 1
ATOM 860 O O . ASP A 1 111 ? -6.845 -0.352 14.498 1.00 79.81 111 ASP A O 1
ATOM 864 N N . SER A 1 112 ? -8.410 -1.911 14.891 1.00 74.19 112 SER A N 1
ATOM 865 C CA . SER A 1 112 ? -9.546 -1.138 14.361 1.00 74.19 112 SER A CA 1
ATOM 866 C C . SER A 1 112 ? -9.759 0.198 15.093 1.00 74.19 112 SER A C 1
ATOM 868 O O . SER A 1 112 ? -10.083 1.206 14.469 1.00 74.19 112 SER A O 1
ATOM 870 N N . ILE A 1 113 ? -9.491 0.240 16.404 1.00 76.25 113 ILE A N 1
ATOM 871 C CA . ILE A 1 113 ? -9.571 1.460 17.230 1.00 76.25 113 ILE A CA 1
ATOM 872 C C . ILE A 1 113 ? -8.470 2.455 16.851 1.00 76.25 113 ILE A C 1
ATOM 874 O O . ILE A 1 113 ? -8.620 3.665 17.014 1.00 76.25 113 ILE A O 1
ATOM 878 N N . ILE A 1 114 ? -7.329 1.946 16.392 1.00 76.75 114 ILE A N 1
ATOM 879 C CA . ILE A 1 114 ? -6.225 2.787 15.951 1.00 76.75 114 ILE A CA 1
ATOM 880 C C . ILE A 1 114 ? -6.545 3.304 14.550 1.00 76.75 114 ILE A C 1
ATOM 882 O O . ILE A 1 114 ? -6.433 4.502 14.328 1.00 76.75 114 ILE A O 1
ATOM 886 N N . LEU A 1 115 ? -7.041 2.444 13.655 1.00 76.31 115 LEU A N 1
ATOM 887 C CA . LEU A 1 115 ? -7.419 2.821 12.294 1.00 76.31 115 LEU A CA 1
ATOM 888 C C . LEU A 1 115 ? -8.477 3.912 12.213 1.00 76.31 115 LEU A C 1
ATOM 890 O O . LEU A 1 115 ? -8.378 4.761 11.336 1.00 76.31 115 LEU A O 1
ATOM 894 N N . SER A 1 116 ? -9.460 3.938 13.113 1.00 74.12 116 SER A N 1
ATOM 895 C CA . SER A 1 116 ? -10.474 5.001 13.106 1.00 74.12 116 SER A CA 1
ATOM 896 C C . SER A 1 116 ? -9.881 6.403 13.292 1.00 74.12 116 SER A C 1
ATOM 898 O O . SER A 1 116 ? -10.512 7.393 12.942 1.00 74.12 116 SER A O 1
ATOM 900 N N . LYS A 1 117 ? -8.643 6.509 13.790 1.00 75.44 117 LYS A N 1
ATOM 901 C CA . LYS A 1 117 ? -7.909 7.778 13.910 1.00 75.44 117 LYS A CA 1
ATOM 902 C C . LYS A 1 117 ? -7.176 8.177 12.626 1.00 75.44 117 LYS A C 1
ATOM 904 O O . LYS A 1 117 ? -6.531 9.218 12.615 1.00 75.44 117 LYS A O 1
ATOM 909 N N . PHE A 1 118 ? -7.216 7.339 11.588 1.00 71.56 118 PHE A N 1
ATOM 910 C CA . PHE A 1 118 ? -6.417 7.476 10.367 1.00 71.56 118 PHE A CA 1
ATOM 911 C C . PHE A 1 118 ? -7.241 7.951 9.161 1.00 71.56 118 PHE A C 1
ATOM 913 O O . PHE A 1 118 ? -6.731 8.006 8.042 1.00 71.56 118 PHE A O 1
ATOM 920 N N . GLU A 1 119 ? -8.511 8.290 9.367 1.00 68.19 119 GLU A N 1
ATOM 921 C CA . GLU A 1 119 ? -9.396 8.746 8.299 1.00 68.19 119 GLU A CA 1
ATOM 922 C C . GLU A 1 119 ? -8.942 10.101 7.719 1.00 68.19 119 GLU A C 1
ATOM 924 O O . GLU A 1 119 ? -8.555 11.005 8.461 1.00 68.19 119 GLU A O 1
ATOM 929 N N . ASN A 1 120 ? -8.990 10.246 6.387 1.00 66.31 120 ASN A N 1
ATOM 930 C CA . ASN A 1 120 ? -8.598 11.453 5.639 1.00 66.31 120 ASN A CA 1
ATOM 931 C C . ASN A 1 120 ? -7.141 11.905 5.828 1.00 66.31 120 ASN A C 1
ATOM 933 O O . ASN A 1 120 ? -6.802 13.083 5.679 1.00 66.31 120 ASN A O 1
ATOM 937 N N . ILE A 1 121 ? -6.252 10.964 6.134 1.00 71.06 121 ILE A N 1
ATOM 938 C CA . ILE A 1 121 ? -4.846 11.257 6.365 1.00 71.06 121 ILE A CA 1
ATOM 939 C C . ILE A 1 121 ? -4.018 11.128 5.077 1.00 71.06 121 ILE A C 1
ATOM 941 O O . ILE A 1 121 ? -3.934 10.057 4.468 1.00 71.06 121 ILE A O 1
ATOM 945 N N . GLN A 1 122 ? -3.319 12.211 4.722 1.00 67.81 122 GLN A N 1
ATOM 946 C CA . GLN A 1 122 ? -2.358 12.263 3.615 1.00 67.81 122 GLN A CA 1
ATOM 947 C C . GLN A 1 122 ? -0.927 11.921 4.050 1.00 67.81 122 GLN A C 1
ATOM 949 O O . GLN A 1 122 ? -0.555 12.100 5.208 1.00 67.81 122 GLN A O 1
ATOM 954 N N . GLY A 1 123 ? -0.100 11.473 3.099 1.00 65.81 123 GLY A N 1
ATOM 955 C CA . GLY A 1 123 ? 1.324 11.199 3.344 1.00 65.81 123 GLY A CA 1
ATOM 956 C C . GLY A 1 123 ? 1.572 9.910 4.128 1.00 65.81 123 GLY A C 1
ATOM 957 O O . GLY A 1 123 ? 2.620 9.742 4.749 1.00 65.81 123 GLY A O 1
ATOM 958 N N . THR A 1 124 ? 0.601 9.001 4.102 1.00 79.81 124 THR A N 1
ATOM 959 C CA . THR A 1 124 ? 0.720 7.671 4.695 1.00 79.81 124 THR A CA 1
ATOM 960 C C . THR A 1 124 ? 1.588 6.806 3.785 1.00 79.81 124 THR A C 1
ATOM 962 O O . THR A 1 124 ? 1.474 6.857 2.558 1.00 79.81 124 THR A O 1
ATOM 965 N N . ARG A 1 125 ? 2.459 5.997 4.389 1.00 84.06 125 ARG A N 1
ATOM 966 C CA . ARG A 1 125 ? 3.346 5.073 3.672 1.00 84.06 125 ARG A CA 1
ATOM 967 C C . ARG A 1 125 ? 2.869 3.647 3.835 1.00 84.06 125 ARG A C 1
ATOM 969 O O . ARG A 1 125 ? 2.611 3.215 4.956 1.00 84.06 125 ARG A O 1
ATOM 976 N N . LEU A 1 126 ? 2.809 2.928 2.722 1.00 83.56 126 LEU A N 1
ATOM 977 C CA . LEU A 1 126 ? 2.510 1.507 2.659 1.00 83.56 126 LEU A CA 1
ATOM 978 C C . LEU A 1 126 ? 3.789 0.747 2.314 1.00 83.56 126 LEU A C 1
ATOM 980 O O . LEU A 1 126 ? 4.298 0.831 1.197 1.00 83.56 126 LEU A O 1
ATOM 984 N N . ILE A 1 127 ? 4.319 0.003 3.278 1.00 85.62 127 ILE A N 1
ATOM 985 C CA . ILE A 1 127 ? 5.512 -0.825 3.100 1.00 85.62 127 ILE A CA 1
ATOM 986 C C . ILE A 1 127 ? 5.071 -2.277 2.974 1.00 85.62 127 ILE A C 1
ATOM 988 O O . ILE A 1 127 ? 4.273 -2.771 3.766 1.00 85.62 127 ILE A O 1
ATOM 992 N N . ILE A 1 128 ? 5.593 -2.985 1.977 1.00 81.44 128 ILE A N 1
ATOM 993 C CA . ILE A 1 128 ? 5.399 -4.431 1.890 1.00 81.44 128 ILE A CA 1
ATOM 994 C C . ILE A 1 128 ? 6.175 -5.067 3.044 1.00 81.44 128 ILE A C 1
ATOM 996 O O . ILE A 1 128 ? 7.402 -4.978 3.081 1.00 81.44 128 ILE A O 1
ATOM 1000 N N . SER A 1 129 ? 5.476 -5.715 3.977 1.00 69.19 129 SER A N 1
ATOM 1001 C CA . SER A 1 129 ? 6.143 -6.458 5.042 1.00 69.19 129 SER A CA 1
ATOM 1002 C C . SER A 1 129 ? 6.793 -7.691 4.423 1.00 69.19 129 SER A C 1
ATOM 1004 O O . SER A 1 129 ? 6.105 -8.609 3.971 1.00 69.19 129 SER A O 1
ATOM 1006 N N . ALA A 1 130 ? 8.124 -7.696 4.364 1.00 54.25 130 ALA A N 1
ATOM 1007 C CA 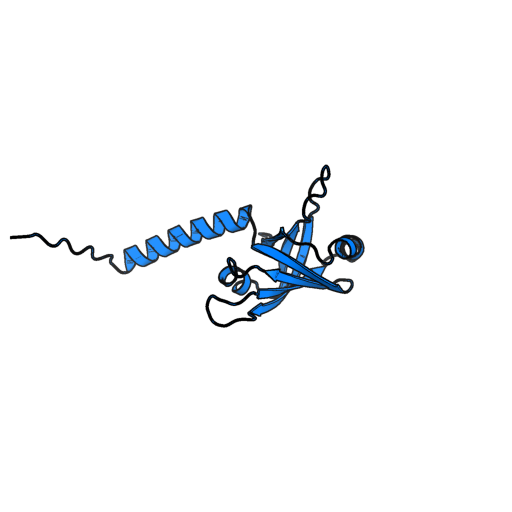. ALA A 1 130 ? 8.870 -8.905 4.059 1.00 54.25 130 ALA A CA 1
ATOM 1008 C C . ALA A 1 130 ? 8.578 -9.948 5.151 1.00 54.25 130 ALA A C 1
ATOM 1010 O O . ALA A 1 130 ? 8.525 -9.608 6.334 1.00 54.25 130 ALA A O 1
ATOM 1011 N N . LYS A 1 131 ? 8.318 -11.187 4.727 1.00 42.84 131 LYS A N 1
ATOM 1012 C CA . LYS A 1 131 ? 8.261 -12.343 5.628 1.00 42.84 131 LYS A CA 1
ATOM 1013 C C . LYS A 1 131 ? 9.623 -12.603 6.253 1.00 42.84 131 LYS A C 1
ATOM 1015 O O . LYS A 1 131 ? 10.624 -12.435 5.521 1.00 42.84 131 LYS A O 1
#

Secondary structure (DSSP, 8-state):
----------HHHHHHHHHHHHHHHHHHHHHH-EEEEEEEEETTEEEEEEPGGGHHHHTT--TT-EEEEE----TTSPPPEEEEEEEEEEE-SSTTS--EEEEEEESSGGGHHHHGGGTT-EEEEEEE---

Foldseek 3Di:
DDDDDDPDCDPVNVVVVVVVVVVVVLVVCQVQAFFWAWADADQFKTKTKTDLVCAVVLVPADFQFKKKKWAPDDVPRDIDIAIWTWHDKDWPDDPSHTIIITMTGHPDNVCSVVVVVRHGGGGMGIHGDDD